Protein AF-A0A671MKC2-F1 (afdb_monomer_lite)

Structure (mmCIF, N/CA/C/O backbone):
data_AF-A0A671MKC2-F1
#
_entry.id   AF-A0A671MKC2-F1
#
loop_
_atom_site.group_PDB
_atom_site.id
_atom_site.type_symbol
_atom_site.label_atom_id
_atom_site.label_alt_id
_atom_site.label_comp_id
_atom_site.label_asym_id
_atom_site.label_entity_id
_atom_site.label_seq_id
_atom_site.pdbx_PDB_ins_code
_atom_site.Cartn_x
_atom_site.Cartn_y
_atom_site.Cartn_z
_atom_site.occupancy
_atom_site.B_iso_or_equiv
_atom_site.auth_seq_id
_atom_site.auth_comp_id
_atom_site.auth_asym_id
_atom_site.auth_atom_id
_atom_site.pdbx_PDB_model_num
ATOM 1 N N . MET A 1 1 ? 11.060 -16.658 2.654 1.00 43.50 1 MET A N 1
ATOM 2 C CA . MET A 1 1 ? 9.722 -16.371 2.097 1.00 43.50 1 MET A CA 1
ATOM 3 C C . MET A 1 1 ? 9.722 -14.938 1.601 1.00 43.50 1 MET A C 1
ATOM 5 O O . MET A 1 1 ? 9.786 -14.034 2.427 1.00 43.50 1 MET A O 1
ATOM 9 N N . GLY A 1 2 ? 9.737 -14.739 0.281 1.00 52.22 2 GLY A N 1
ATOM 10 C CA . GLY A 1 2 ? 9.709 -13.412 -0.332 1.00 52.22 2 GLY A CA 1
ATOM 11 C C . GLY A 1 2 ? 8.523 -12.581 0.159 1.00 52.22 2 GLY A C 1
ATOM 12 O O . GLY A 1 2 ? 7.416 -13.094 0.321 1.00 52.22 2 GLY A O 1
ATOM 13 N N . LYS A 1 3 ? 8.770 -11.303 0.448 1.00 58.47 3 LYS A N 1
ATOM 14 C CA . LYS A 1 3 ? 7.739 -10.350 0.865 1.00 58.47 3 LYS A CA 1
ATOM 15 C C . LYS A 1 3 ? 6.748 -10.154 -0.287 1.00 58.47 3 LYS A C 1
ATOM 17 O O . LYS A 1 3 ? 7.071 -9.528 -1.292 1.00 58.47 3 LYS A O 1
ATOM 22 N N . ASP A 1 4 ? 5.533 -10.681 -0.152 1.00 76.31 4 ASP A N 1
ATOM 23 C CA . ASP A 1 4 ? 4.468 -10.468 -1.133 1.00 76.31 4 ASP A CA 1
ATOM 24 C C . ASP A 1 4 ? 3.874 -9.054 -0.973 1.00 76.31 4 ASP A C 1
ATOM 26 O O . ASP A 1 4 ? 2.806 -8.878 -0.385 1.00 76.31 4 ASP A O 1
ATOM 30 N N . TYR A 1 5 ? 4.541 -8.035 -1.523 1.00 79.00 5 TYR A N 1
ATOM 31 C CA . TYR A 1 5 ? 4.079 -6.636 -1.499 1.00 79.00 5 TYR A CA 1
ATOM 32 C C . TYR A 1 5 ? 2.645 -6.463 -2.025 1.00 79.00 5 TYR A C 1
ATOM 34 O O . TYR A 1 5 ? 1.855 -5.686 -1.487 1.00 79.00 5 TYR A O 1
ATOM 42 N N . TYR A 1 6 ? 2.263 -7.274 -3.015 1.00 81.88 6 TYR A N 1
ATOM 43 C CA . TYR A 1 6 ? 0.893 -7.350 -3.518 1.00 81.88 6 TYR A CA 1
ATOM 44 C C . TYR A 1 6 ? -0.106 -7.717 -2.415 1.00 81.88 6 TYR A C 1
ATOM 46 O O . TYR A 1 6 ? -1.143 -7.076 -2.275 1.00 81.88 6 TYR A O 1
ATOM 54 N N . ARG A 1 7 ? 0.229 -8.692 -1.569 1.00 81.94 7 ARG A N 1
ATOM 55 C CA . ARG A 1 7 ? -0.653 -9.194 -0.512 1.00 81.94 7 ARG A CA 1
ATOM 56 C C . ARG A 1 7 ? -0.811 -8.192 0.636 1.00 81.94 7 ARG A C 1
ATOM 58 O O . ARG A 1 7 ? -1.898 -8.102 1.198 1.00 81.94 7 ARG A O 1
ATOM 65 N N . ILE A 1 8 ? 0.223 -7.395 0.916 1.00 83.56 8 ILE A N 1
ATOM 66 C CA . ILE A 1 8 ? 0.196 -6.288 1.894 1.00 83.56 8 ILE A CA 1
ATOM 67 C C . ILE A 1 8 ? -0.791 -5.192 1.453 1.00 83.56 8 ILE A C 1
ATOM 69 O O . ILE A 1 8 ? -1.595 -4.691 2.245 1.00 83.56 8 ILE A O 1
ATOM 73 N N . LEU A 1 9 ? -0.787 -4.860 0.159 1.00 83.00 9 LEU A N 1
ATOM 74 C CA . LEU A 1 9 ? -1.743 -3.923 -0.442 1.00 83.00 9 LEU A CA 1
ATOM 75 C C . LEU A 1 9 ? -3.147 -4.530 -0.622 1.00 83.00 9 LEU A C 1
ATOM 77 O O . LEU A 1 9 ? -4.100 -3.795 -0.873 1.00 83.00 9 LEU A O 1
ATOM 81 N N . GLY A 1 10 ? -3.294 -5.850 -0.465 1.00 81.94 10 GLY A N 1
ATOM 82 C CA . GLY A 1 10 ? -4.545 -6.574 -0.702 1.00 81.94 10 GLY A CA 1
ATOM 83 C C . GLY A 1 10 ? -4.849 -6.798 -2.187 1.00 81.94 10 GLY A C 1
ATOM 84 O O . GLY A 1 10 ? -6.011 -6.881 -2.573 1.00 81.94 10 GLY A O 1
ATOM 85 N N . LEU A 1 11 ? -3.811 -6.864 -3.017 1.00 84.19 11 LEU A N 1
ATOM 86 C CA . LEU A 1 11 ? -3.866 -7.065 -4.460 1.00 84.19 11 LEU A CA 1
ATOM 87 C C . LEU A 1 11 ? -3.339 -8.449 -4.856 1.00 84.19 11 LEU A C 1
ATOM 89 O O . LEU A 1 11 ? -2.575 -9.089 -4.131 1.00 84.19 11 LEU A O 1
ATOM 93 N N . ALA A 1 12 ? -3.729 -8.900 -6.048 1.00 80.31 12 ALA A N 1
ATOM 94 C CA . ALA A 1 12 ? -3.169 -10.098 -6.662 1.00 80.31 12 ALA A CA 1
ATOM 95 C C . ALA A 1 12 ? -1.784 -9.817 -7.273 1.00 80.31 12 ALA A C 1
ATOM 97 O O . ALA A 1 12 ? -1.498 -8.698 -7.709 1.00 80.31 12 ALA A O 1
ATOM 98 N N . LYS A 1 13 ? -0.927 -10.848 -7.338 1.00 75.50 13 LYS A N 1
ATOM 99 C CA . LYS A 1 13 ? 0.339 -10.785 -8.088 1.00 75.50 13 LYS A CA 1
ATOM 100 C C . LYS A 1 13 ? 0.041 -10.445 -9.549 1.00 75.50 13 LYS A C 1
ATOM 102 O O . LYS A 1 13 ? -0.775 -11.111 -10.175 1.00 75.50 13 LYS A O 1
ATOM 107 N N . GLY A 1 14 ? 0.696 -9.408 -10.067 1.00 73.31 14 GLY A N 1
ATOM 108 C CA . GLY A 1 14 ? 0.451 -8.902 -11.422 1.00 73.31 14 GLY A CA 1
ATOM 109 C C . GLY A 1 14 ? -0.575 -7.770 -11.515 1.00 73.31 14 GLY A C 1
ATOM 110 O O . GLY A 1 14 ? -0.933 -7.386 -12.622 1.00 73.31 14 GLY A O 1
ATOM 111 N N . ALA A 1 15 ? -1.032 -7.208 -10.389 1.00 81.31 15 ALA A N 1
ATOM 112 C CA . ALA A 1 15 ? -1.844 -5.992 -10.408 1.00 81.31 15 ALA A CA 1
ATOM 113 C C . ALA A 1 15 ? -1.116 -4.832 -11.114 1.00 81.31 15 ALA A C 1
ATOM 115 O O . ALA A 1 15 ? 0.085 -4.628 -10.904 1.00 81.31 15 ALA A O 1
ATOM 116 N N . SER A 1 16 ? -1.859 -4.076 -11.925 1.00 83.88 16 SER A N 1
ATOM 117 C CA . SER A 1 16 ? -1.370 -2.877 -12.611 1.00 83.88 16 SER A CA 1
ATOM 118 C C . SER A 1 16 ? -1.082 -1.738 -11.633 1.00 83.88 16 SER A C 1
ATOM 120 O O . SER A 1 16 ? -1.671 -1.652 -10.552 1.00 83.88 16 SER A O 1
ATOM 122 N N . ASP A 1 17 ? -0.228 -0.808 -12.052 1.00 82.56 17 ASP A N 1
ATOM 123 C CA . ASP A 1 17 ? 0.173 0.388 -11.300 1.00 82.56 17 ASP A CA 1
ATOM 124 C C . ASP A 1 17 ? -1.033 1.217 -10.828 1.00 82.56 17 ASP A C 1
ATOM 126 O O . ASP A 1 17 ? -1.033 1.803 -9.743 1.00 82.56 17 ASP A O 1
ATOM 130 N N . GLU A 1 18 ? -2.103 1.230 -11.626 1.00 86.12 18 GLU A N 1
ATOM 131 C CA . GLU A 1 18 ? -3.370 1.884 -11.297 1.00 86.12 18 GLU A CA 1
ATOM 132 C C . GLU A 1 18 ? -4.064 1.252 -10.083 1.00 86.12 18 GLU A C 1
ATOM 134 O O . GLU A 1 18 ? -4.546 1.965 -9.197 1.00 86.12 18 GLU A O 1
ATOM 139 N N . GLU A 1 19 ? -4.082 -0.079 -10.006 1.00 87.31 19 GLU A N 1
ATOM 140 C CA . GLU A 1 19 ? -4.678 -0.820 -8.892 1.00 87.31 19 GLU A CA 1
ATOM 141 C C . GLU A 1 19 ? -3.823 -0.679 -7.629 1.00 87.31 19 GLU A C 1
ATOM 143 O O . GLU A 1 19 ? -4.365 -0.459 -6.544 1.00 87.31 19 GLU A O 1
ATOM 148 N N . ILE A 1 20 ? -2.493 -0.678 -7.773 1.00 85.88 20 ILE A N 1
ATOM 149 C CA . ILE A 1 20 ? -1.536 -0.393 -6.691 1.00 85.88 20 ILE A CA 1
ATOM 150 C C . ILE A 1 20 ? -1.780 1.002 -6.103 1.00 85.88 20 ILE A C 1
ATOM 152 O O . ILE A 1 20 ? -1.951 1.143 -4.888 1.00 85.88 20 ILE A O 1
ATOM 156 N N . LYS A 1 21 ? -1.903 2.033 -6.949 1.00 86.75 21 LYS A N 1
ATOM 157 C CA . LYS A 1 21 ? -2.232 3.402 -6.516 1.00 86.75 21 LYS A CA 1
ATOM 158 C C . LYS A 1 21 ? -3.591 3.491 -5.826 1.00 86.75 21 LYS A C 1
ATOM 160 O O . LYS A 1 21 ? -3.711 4.173 -4.805 1.00 86.75 21 LYS A O 1
ATOM 165 N N . LYS A 1 22 ? -4.625 2.825 -6.348 1.00 89.62 22 LYS A N 1
ATOM 166 C CA . LYS A 1 22 ? -5.962 2.818 -5.726 1.00 89.62 22 LYS A CA 1
ATOM 167 C C . LYS A 1 22 ? -5.961 2.113 -4.369 1.00 89.62 22 LYS A C 1
ATOM 169 O O . LYS A 1 22 ? -6.551 2.633 -3.419 1.00 89.62 22 LYS A O 1
ATOM 174 N N . ALA A 1 23 ? -5.303 0.959 -4.266 1.00 88.56 23 ALA A N 1
ATOM 175 C CA . ALA A 1 23 ? -5.189 0.197 -3.027 1.00 88.56 23 ALA A CA 1
ATOM 176 C C . ALA A 1 23 ?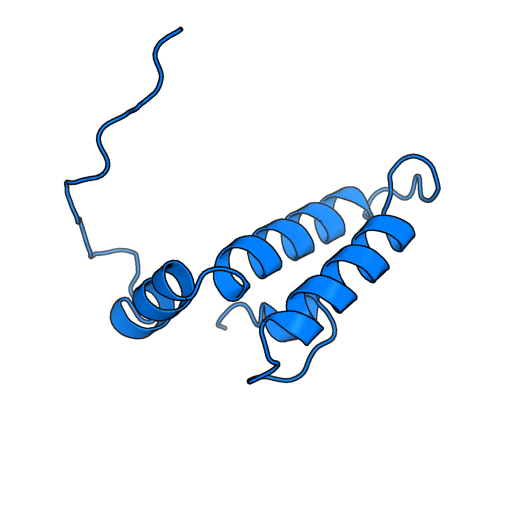 -4.417 0.975 -1.957 1.00 88.56 23 ALA A C 1
ATOM 178 O O . ALA A 1 23 ? -4.897 1.079 -0.828 1.00 88.56 23 ALA A O 1
ATOM 179 N N . TYR A 1 24 ? -3.296 1.604 -2.329 1.00 87.56 24 TYR A N 1
ATOM 180 C CA . TYR A 1 24 ? -2.519 2.461 -1.433 1.00 87.56 24 TYR A CA 1
ATOM 181 C C . TYR A 1 24 ? -3.374 3.587 -0.848 1.00 87.56 24 TYR A C 1
ATOM 183 O O . TYR A 1 24 ? -3.442 3.736 0.369 1.00 87.56 24 TYR A O 1
ATOM 191 N N . ARG A 1 25 ? -4.121 4.325 -1.684 1.00 87.38 25 ARG A N 1
ATOM 192 C CA . ARG A 1 25 ? -5.014 5.394 -1.199 1.00 87.38 25 ARG A CA 1
ATOM 193 C C . ARG A 1 25 ? -6.083 4.868 -0.240 1.00 87.38 25 ARG A C 1
ATOM 195 O O . ARG A 1 25 ? -6.333 5.485 0.793 1.00 87.38 25 ARG A O 1
ATOM 202 N N . LYS A 1 26 ? -6.702 3.722 -0.550 1.00 87.06 26 LYS A N 1
ATOM 203 C CA . LYS A 1 26 ? -7.696 3.088 0.334 1.00 87.06 26 LYS A CA 1
ATOM 204 C C . LYS A 1 26 ? -7.082 2.665 1.669 1.00 87.06 26 LYS A C 1
ATOM 206 O O . LYS A 1 26 ? -7.685 2.909 2.709 1.00 87.06 26 LYS A O 1
ATOM 211 N N . GLN A 1 27 ? -5.904 2.050 1.652 1.00 84.44 27 GLN A N 1
ATOM 212 C CA . GLN A 1 27 ? -5.213 1.601 2.859 1.00 84.44 27 GLN A CA 1
ATOM 213 C C . GLN A 1 27 ? -4.704 2.771 3.707 1.00 84.44 27 GLN A C 1
ATOM 215 O O . GLN A 1 27 ? -4.891 2.760 4.920 1.00 84.44 27 GLN A O 1
ATOM 220 N N . ALA A 1 28 ? -4.151 3.813 3.084 1.00 82.75 28 ALA A N 1
ATOM 221 C CA . ALA A 1 28 ? -3.699 5.022 3.765 1.00 82.75 28 ALA A CA 1
ATOM 222 C C . ALA A 1 28 ? -4.842 5.706 4.527 1.00 82.75 28 ALA A C 1
ATOM 224 O O . ALA A 1 28 ? -4.649 6.129 5.657 1.00 82.75 28 ALA A O 1
ATOM 225 N N . LEU A 1 29 ? -6.054 5.740 3.962 1.00 82.75 29 LEU A N 1
ATOM 226 C CA . LEU A 1 29 ? -7.244 6.258 4.648 1.00 82.75 29 LEU A CA 1
ATOM 227 C C . LEU A 1 29 ? -7.721 5.352 5.797 1.00 82.75 29 LEU A C 1
ATOM 229 O O . LEU A 1 29 ? -8.294 5.848 6.767 1.00 82.75 29 LEU A O 1
ATOM 233 N N . ARG A 1 30 ? -7.506 4.033 5.701 1.00 79.88 30 ARG A N 1
ATOM 234 C CA . ARG A 1 30 ? -7.894 3.052 6.734 1.00 79.88 30 ARG A CA 1
ATOM 235 C C . ARG A 1 30 ? -6.934 3.022 7.918 1.00 79.88 30 ARG A C 1
ATOM 237 O O . ARG A 1 30 ? -7.387 2.830 9.045 1.00 79.88 30 ARG A O 1
ATOM 244 N N . PHE A 1 31 ? -5.643 3.197 7.657 1.00 81.88 31 PHE A N 1
ATOM 245 C CA . PHE A 1 31 ? -4.575 3.204 8.658 1.00 81.88 31 PHE A CA 1
ATOM 246 C C . PHE 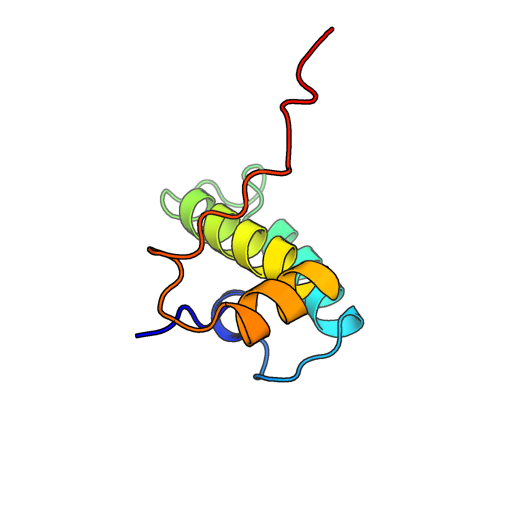A 1 31 ? -4.074 4.610 8.990 1.00 81.88 31 PHE A C 1
ATOM 248 O O . PHE A 1 31 ? -3.052 4.753 9.652 1.00 81.88 31 PHE A O 1
ATOM 255 N N . HIS A 1 32 ? -4.794 5.650 8.559 1.00 78.06 32 HIS A N 1
ATOM 256 C CA . HIS A 1 32 ? -4.423 7.025 8.857 1.00 78.06 32 HIS A CA 1
ATOM 257 C C . HIS A 1 32 ? -4.384 7.243 10.381 1.00 78.06 32 HIS A C 1
ATOM 259 O O . HIS A 1 32 ? -5.379 6.928 11.046 1.00 78.06 32 HIS A O 1
ATOM 265 N N . PRO A 1 33 ? -3.312 7.834 10.940 1.00 73.81 33 PRO A N 1
ATOM 266 C CA . PRO A 1 33 ? -3.156 8.016 12.390 1.00 73.81 33 PRO A CA 1
ATOM 267 C C . PRO A 1 33 ? -4.250 8.901 13.008 1.00 73.81 33 PRO A C 1
ATOM 269 O O . PRO A 1 33 ? -4.562 8.782 14.190 1.00 73.81 33 PRO A O 1
ATOM 272 N N . ASP A 1 34 ? -4.877 9.753 12.192 1.00 76.12 34 ASP A N 1
ATOM 273 C CA . ASP A 1 34 ? -6.027 10.573 12.595 1.00 76.12 34 ASP A CA 1
ATOM 274 C C . ASP A 1 34 ? -7.291 9.736 12.873 1.00 76.12 34 ASP A C 1
ATOM 276 O O . ASP A 1 34 ? -7.982 9.956 13.866 1.00 76.12 34 ASP A O 1
ATOM 280 N N . LYS A 1 35 ? -7.566 8.724 12.035 1.00 68.88 35 LYS A N 1
ATOM 281 C CA . LYS A 1 35 ? -8.777 7.887 12.125 1.00 68.88 35 LYS A CA 1
ATOM 282 C C . LYS A 1 35 ? -8.571 6.571 12.866 1.00 68.88 35 LYS A C 1
ATOM 284 O O . LYS A 1 35 ? -9.548 5.995 13.338 1.00 68.88 35 LYS A O 1
ATOM 289 N N . ASN A 1 36 ? -7.340 6.070 12.950 1.00 65.12 36 ASN A N 1
ATOM 290 C CA . ASN A 1 36 ? -7.051 4.750 13.494 1.00 65.12 36 ASN A CA 1
ATOM 291 C C . ASN A 1 36 ? -5.796 4.788 14.377 1.00 65.12 36 ASN A C 1
ATOM 293 O O . ASN A 1 36 ? -4.676 4.602 13.915 1.00 65.12 36 ASN A O 1
ATOM 297 N N . LYS A 1 37 ? -6.002 5.019 15.678 1.00 65.00 37 LYS A N 1
ATOM 298 C CA . LYS A 1 37 ? -4.949 5.116 16.708 1.00 65.00 37 LYS A CA 1
ATOM 299 C C . LYS A 1 37 ? -4.594 3.754 17.317 1.00 65.00 37 LYS A C 1
ATOM 301 O O . LYS A 1 37 ? -4.310 3.647 18.506 1.00 65.00 37 LYS A O 1
ATOM 306 N N . SER A 1 38 ? -4.679 2.688 16.525 1.00 69.81 38 SER A N 1
ATOM 307 C CA . SER A 1 38 ? -4.380 1.336 16.998 1.00 69.81 38 SER A CA 1
ATOM 308 C C . SER A 1 38 ? -2.878 1.071 16.892 1.00 69.81 38 SER A C 1
ATOM 310 O O . SER A 1 38 ? -2.281 1.370 15.860 1.00 69.81 38 SER A O 1
ATOM 312 N N . ALA A 1 39 ? -2.280 0.437 17.905 1.00 67.88 39 ALA A N 1
ATOM 313 C CA . ALA A 1 39 ? -0.831 0.199 18.027 1.00 67.88 39 ALA A CA 1
ATOM 314 C C . ALA A 1 39 ? -0.181 -0.682 16.925 1.00 67.88 39 ALA A C 1
ATOM 316 O O . ALA A 1 39 ? 0.996 -1.000 17.009 1.00 67.88 39 ALA A O 1
ATOM 317 N N . GLY A 1 40 ? -0.924 -1.067 15.883 1.00 72.31 40 GLY A N 1
ATOM 318 C CA . GLY A 1 40 ? -0.423 -1.783 14.702 1.00 72.31 40 GLY A CA 1
ATOM 319 C C . GLY A 1 40 ? -0.802 -1.126 13.370 1.00 72.31 40 GLY A C 1
ATOM 320 O O . GLY A 1 40 ? -0.583 -1.713 12.313 1.00 72.31 40 GLY A O 1
ATOM 321 N N . ALA A 1 41 ? -1.416 0.063 13.395 1.00 78.50 41 ALA A N 1
ATOM 322 C CA . ALA A 1 41 ? -1.728 0.819 12.183 1.00 78.50 41 ALA A CA 1
ATOM 323 C C . ALA A 1 41 ? -0.458 1.402 11.550 1.00 78.50 41 ALA A C 1
ATOM 325 O O . ALA A 1 41 ? -0.322 1.379 10.332 1.00 78.50 41 ALA A O 1
ATOM 326 N N . GLU A 1 42 ? 0.485 1.856 12.378 1.00 80.75 42 GLU A N 1
ATOM 327 C CA . GLU A 1 42 ? 1.765 2.406 11.927 1.00 80.75 42 GLU A CA 1
ATOM 328 C C . GLU A 1 42 ? 2.641 1.345 11.246 1.00 80.75 42 GLU A C 1
ATOM 330 O O . GLU A 1 42 ? 3.199 1.599 10.181 1.00 80.75 42 GLU A O 1
ATOM 335 N N . ASP A 1 43 ? 2.690 0.135 11.811 1.00 83.62 43 ASP A N 1
ATOM 336 C CA . ASP A 1 43 ? 3.434 -0.999 11.252 1.00 83.62 43 ASP A CA 1
ATOM 33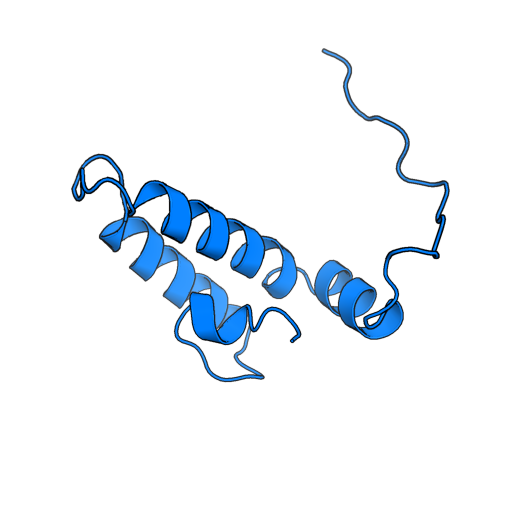7 C C . ASP A 1 43 ? 2.892 -1.388 9.868 1.00 83.62 43 ASP A C 1
ATOM 339 O O . ASP A 1 43 ? 3.618 -1.359 8.874 1.00 83.62 43 ASP A O 1
ATOM 343 N N . LYS A 1 44 ? 1.567 -1.568 9.764 1.00 82.44 44 LYS A N 1
ATOM 344 C CA . LYS A 1 44 ? 0.899 -1.814 8.478 1.00 82.44 44 LYS A CA 1
ATOM 345 C C . LYS A 1 44 ? 1.107 -0.673 7.492 1.00 82.44 44 LYS A C 1
ATOM 347 O O . LYS A 1 44 ? 1.298 -0.922 6.306 1.00 82.44 44 LYS A O 1
ATOM 352 N N . PHE A 1 45 ? 1.067 0.578 7.948 1.00 84.69 45 PHE A N 1
ATOM 353 C CA . PHE A 1 45 ? 1.296 1.732 7.082 1.00 84.69 45 PHE A CA 1
ATOM 354 C C . PHE A 1 45 ? 2.715 1.730 6.505 1.00 84.69 45 PHE A C 1
ATOM 356 O O . PHE A 1 45 ? 2.879 1.976 5.310 1.00 84.69 45 PHE A O 1
ATOM 363 N N . LYS A 1 46 ? 3.721 1.385 7.318 1.00 84.69 46 LYS A N 1
ATOM 364 C CA . LYS A 1 46 ? 5.104 1.175 6.868 1.00 84.69 46 LYS A CA 1
ATOM 365 C C . LYS A 1 46 ? 5.193 0.078 5.813 1.00 84.69 46 LYS A C 1
ATOM 367 O O . LYS A 1 46 ? 5.776 0.312 4.758 1.00 84.69 46 LYS A O 1
ATOM 372 N N . GLU A 1 47 ? 4.568 -1.072 6.055 1.00 85.69 47 GLU A N 1
AT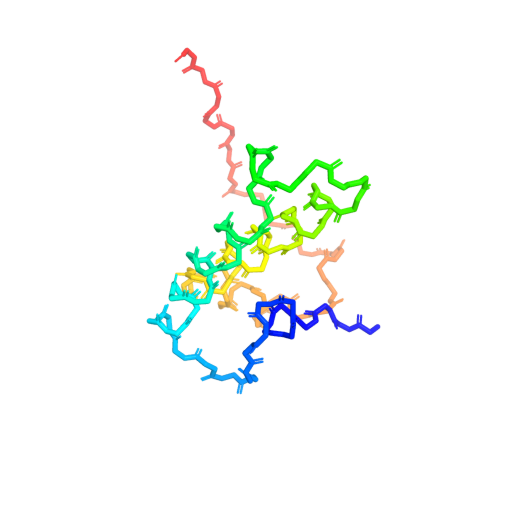OM 373 C CA . GLU A 1 47 ? 4.538 -2.174 5.090 1.00 85.69 47 GLU A CA 1
ATOM 374 C C . GLU A 1 47 ? 3.863 -1.767 3.769 1.00 85.69 47 GLU A C 1
ATOM 376 O O . GLU A 1 47 ? 4.368 -2.063 2.687 1.00 85.69 47 GLU A O 1
ATOM 381 N N . ILE A 1 48 ? 2.737 -1.051 3.840 1.00 86.62 48 ILE A N 1
ATOM 382 C CA . ILE A 1 48 ? 1.993 -0.545 2.676 1.00 86.62 48 ILE A CA 1
ATOM 383 C C . ILE A 1 48 ? 2.820 0.479 1.889 1.00 86.62 48 ILE A C 1
ATOM 385 O O . ILE A 1 48 ? 2.786 0.471 0.658 1.00 86.62 48 ILE A O 1
ATOM 389 N N . ALA A 1 49 ? 3.550 1.356 2.581 1.00 85.38 49 ALA A N 1
ATOM 390 C CA . ALA A 1 49 ? 4.425 2.342 1.960 1.00 85.38 49 ALA A CA 1
ATOM 391 C C . ALA A 1 49 ? 5.619 1.677 1.260 1.00 85.38 49 ALA A C 1
ATOM 393 O O . ALA A 1 49 ? 5.876 2.001 0.104 1.00 85.38 49 ALA A O 1
ATOM 394 N N . GLU A 1 50 ? 6.281 0.708 1.905 1.00 84.44 50 GLU A N 1
ATOM 395 C CA . GLU A 1 50 ? 7.361 -0.086 1.293 1.00 84.44 50 GLU A CA 1
ATOM 396 C C . GLU A 1 50 ? 6.844 -0.851 0.062 1.00 84.44 50 GLU A C 1
ATOM 398 O O . GLU A 1 50 ? 7.449 -0.803 -1.007 1.00 84.44 50 GLU A O 1
ATOM 403 N N . ALA A 1 51 ? 5.674 -1.488 0.173 1.00 85.62 51 ALA A N 1
ATOM 404 C CA . ALA A 1 51 ? 5.045 -2.205 -0.932 1.00 85.62 51 ALA A CA 1
ATOM 405 C C . ALA A 1 51 ? 4.733 -1.298 -2.125 1.00 85.62 51 ALA A C 1
ATOM 407 O O . ALA A 1 51 ? 5.005 -1.653 -3.271 1.00 85.62 51 ALA A O 1
ATOM 408 N N . TYR A 1 52 ? 4.152 -0.129 -1.862 1.00 86.81 52 TYR A N 1
ATOM 409 C CA . TYR A 1 52 ? 3.835 0.846 -2.896 1.00 86.81 52 TYR A CA 1
ATOM 410 C C . TYR A 1 52 ? 5.096 1.391 -3.563 1.00 86.81 52 TYR A C 1
ATOM 412 O O . TYR A 1 52 ? 5.138 1.500 -4.780 1.00 86.81 52 TYR A O 1
ATOM 420 N N . ASP A 1 53 ? 6.127 1.700 -2.789 1.00 83.31 53 ASP A N 1
ATOM 421 C CA . ASP A 1 53 ? 7.381 2.251 -3.288 1.00 83.31 53 ASP A CA 1
ATOM 422 C C . ASP A 1 53 ? 8.125 1.274 -4.221 1.00 83.31 53 ASP A C 1
ATOM 424 O O . ASP A 1 53 ? 8.640 1.686 -5.260 1.00 83.31 53 ASP A O 1
ATOM 428 N N . VAL A 1 54 ? 8.100 -0.030 -3.919 1.00 80.31 54 VAL A N 1
ATOM 429 C CA . VAL A 1 54 ? 8.676 -1.068 -4.793 1.00 80.31 54 VAL A CA 1
ATOM 430 C C . VAL A 1 54 ? 7.806 -1.333 -6.024 1.00 80.31 54 VAL A C 1
ATOM 432 O O . VAL A 1 54 ? 8.331 -1.510 -7.121 1.00 80.31 54 VAL A O 1
ATOM 435 N N . LEU A 1 55 ? 6.479 -1.378 -5.863 1.00 78.75 55 LEU A N 1
ATOM 436 C CA . LEU A 1 55 ? 5.564 -1.779 -6.937 1.00 78.75 55 LEU A CA 1
ATOM 437 C C . LEU A 1 55 ? 5.115 -0.634 -7.851 1.00 78.75 55 LEU A C 1
ATOM 439 O O . LEU A 1 55 ? 4.720 -0.904 -8.980 1.00 78.75 55 LEU A O 1
ATOM 443 N N . SER A 1 56 ? 5.136 0.614 -7.380 1.00 80.00 56 SER A N 1
ATOM 444 C CA . SER A 1 56 ? 4.716 1.788 -8.155 1.00 80.00 56 SER A CA 1
ATOM 445 C C . SER A 1 56 ? 5.788 2.275 -9.125 1.00 80.00 56 SER A C 1
ATOM 447 O O . SER A 1 56 ? 5.476 3.102 -9.984 1.00 80.00 56 SER A O 1
ATOM 449 N N . ASP A 1 57 ? 7.036 1.842 -8.962 1.00 79.31 57 ASP A N 1
ATOM 450 C CA . ASP A 1 57 ? 8.128 2.234 -9.836 1.00 79.31 57 ASP A CA 1
ATOM 451 C C . ASP A 1 57 ? 8.618 1.025 -10.632 1.00 79.31 57 ASP A C 1
ATOM 453 O O . ASP A 1 57 ? 9.151 0.053 -10.092 1.00 79.31 57 ASP A O 1
ATOM 457 N N . ALA A 1 58 ? 8.435 1.093 -11.951 1.00 71.00 58 ALA A N 1
ATOM 458 C CA . ALA A 1 58 ? 8.839 0.031 -12.859 1.00 71.00 58 ALA A CA 1
ATOM 459 C C . ALA A 1 58 ? 10.348 -0.257 -12.792 1.00 71.00 58 ALA A C 1
ATOM 461 O O . ALA A 1 58 ? 10.741 -1.401 -13.005 1.00 71.00 58 ALA A O 1
ATOM 462 N N . LYS A 1 59 ? 11.193 0.732 -12.446 1.00 69.56 59 LYS A N 1
ATOM 463 C CA . LYS A 1 59 ? 12.632 0.509 -12.256 1.00 69.56 59 LYS A CA 1
ATOM 464 C C . LYS A 1 59 ? 12.911 -0.213 -10.949 1.00 69.56 59 LYS A C 1
ATOM 466 O O . LYS A 1 59 ? 13.738 -1.108 -10.953 1.00 69.56 59 LYS A O 1
ATOM 471 N N . LYS A 1 60 ? 12.232 0.110 -9.842 1.00 72.62 60 LYS A N 1
ATOM 472 C CA . LYS A 1 60 ? 12.371 -0.675 -8.596 1.00 72.62 60 LYS A CA 1
ATOM 473 C C . LYS A 1 60 ? 11.882 -2.103 -8.758 1.00 72.62 60 LYS A C 1
ATOM 475 O O . LYS A 1 60 ? 12.524 -3.015 -8.247 1.00 72.62 60 LYS A O 1
ATOM 480 N N . LYS A 1 61 ? 10.793 -2.298 -9.497 1.00 70.88 61 LYS A N 1
ATOM 481 C CA . LYS A 1 61 ? 10.277 -3.624 -9.830 1.00 70.88 61 LYS A CA 1
ATOM 482 C C . LYS A 1 61 ? 11.257 -4.407 -10.708 1.00 70.88 61 LYS A C 1
ATOM 484 O O . LYS A 1 61 ? 11.513 -5.565 -10.414 1.00 70.88 61 LYS A O 1
ATOM 489 N N . ASP A 1 62 ? 11.849 -3.768 -11.719 1.00 68.31 62 ASP A N 1
ATOM 490 C CA . ASP A 1 62 ? 12.904 -4.357 -12.558 1.00 68.31 62 ASP A CA 1
ATOM 491 C C . ASP A 1 62 ? 14.188 -4.626 -11.759 1.00 68.31 62 ASP A C 1
ATOM 493 O O . ASP A 1 62 ? 14.768 -5.689 -11.906 1.00 68.31 62 ASP A O 1
ATOM 497 N N . ILE A 1 63 ? 14.596 -3.744 -10.841 1.00 66.44 63 ILE A N 1
ATOM 498 C CA . ILE A 1 63 ? 15.725 -3.984 -9.926 1.00 66.44 63 ILE A CA 1
ATOM 499 C C . ILE A 1 63 ? 15.422 -5.165 -9.004 1.00 66.44 63 ILE A C 1
ATOM 501 O O . ILE A 1 63 ? 16.297 -5.987 -8.777 1.00 66.44 63 ILE A O 1
ATOM 505 N N . TYR A 1 64 ? 14.202 -5.281 -8.483 1.00 62.06 64 TYR A N 1
ATOM 506 C CA . TYR A 1 64 ? 13.798 -6.407 -7.643 1.00 62.06 64 TYR A CA 1
ATOM 507 C C . TYR A 1 64 ? 13.784 -7.732 -8.421 1.00 62.06 64 TYR A C 1
ATOM 509 O O . TYR A 1 64 ? 14.229 -8.751 -7.899 1.00 62.06 64 TYR A O 1
ATOM 517 N N . ASP A 1 65 ? 13.314 -7.706 -9.669 1.00 64.31 65 ASP A N 1
ATOM 518 C CA . ASP A 1 65 ? 13.268 -8.864 -10.570 1.00 64.31 65 ASP A CA 1
ATOM 519 C C . ASP A 1 65 ? 14.675 -9.270 -11.056 1.00 64.31 65 ASP A C 1
ATOM 521 O O . ASP A 1 65 ? 15.046 -10.441 -10.999 1.00 64.31 65 ASP A O 1
ATOM 525 N N . ARG A 1 66 ? 15.514 -8.294 -11.432 1.00 61.41 66 ARG A N 1
ATOM 526 C CA . ARG A 1 66 ? 16.905 -8.498 -11.876 1.00 61.41 66 ARG A CA 1
ATOM 527 C C . ARG A 1 66 ? 17.871 -8.837 -10.745 1.00 61.41 66 ARG A C 1
ATOM 529 O O . ARG A 1 66 ? 18.845 -9.541 -10.984 1.00 61.41 66 ARG A O 1
ATOM 536 N N . CYS A 1 67 ? 17.638 -8.333 -9.536 1.00 59.38 67 CYS A N 1
ATOM 537 C CA . CYS A 1 67 ? 18.472 -8.565 -8.348 1.00 59.38 67 CYS A CA 1
ATOM 538 C C . CYS A 1 67 ? 17.902 -9.690 -7.459 1.00 59.38 67 CYS A C 1
ATOM 540 O O . CYS A 1 67 ? 18.156 -9.720 -6.256 1.00 59.38 67 CYS A O 1
ATOM 542 N N . GLY A 1 68 ? 17.079 -10.573 -8.043 1.00 47.78 68 GLY A N 1
ATOM 543 C CA . GLY A 1 68 ? 16.222 -11.536 -7.351 1.00 47.78 68 GLY A CA 1
ATOM 544 C C . GLY A 1 68 ? 16.860 -12.246 -6.153 1.00 47.78 68 GLY A C 1
ATOM 545 O O . GLY A 1 68 ? 17.967 -12.751 -6.268 1.00 47.78 68 GLY A O 1
ATOM 546 N N . GLU A 1 69 ? 16.119 -12.269 -5.032 1.00 50.91 69 GLU A N 1
ATOM 547 C CA . GLU A 1 69 ? 16.304 -12.944 -3.719 1.00 50.91 69 GLU A CA 1
ATOM 548 C C . GLU A 1 69 ? 17.701 -13.005 -3.044 1.00 50.91 69 GLU A C 1
ATOM 550 O O . GLU A 1 69 ? 17.752 -13.199 -1.829 1.00 50.91 69 GLU A O 1
ATOM 555 N N . ASP A 1 70 ? 18.806 -12.715 -3.733 1.00 45.75 70 ASP A N 1
ATOM 556 C CA . ASP A 1 70 ? 20.167 -12.562 -3.203 1.00 45.75 70 ASP A CA 1
ATOM 557 C C . ASP A 1 70 ? 20.618 -11.091 -3.269 1.00 45.75 70 ASP A C 1
ATOM 559 O O . ASP A 1 70 ? 21.735 -10.729 -3.628 1.00 45.75 70 ASP A O 1
ATOM 563 N N . GLY A 1 71 ? 19.737 -10.184 -2.849 1.00 47.72 71 GLY A N 1
ATOM 564 C CA . GLY A 1 71 ? 20.059 -8.773 -2.620 1.00 47.72 71 GLY A CA 1
ATOM 565 C C . GLY A 1 71 ? 20.957 -8.542 -1.395 1.00 47.72 71 GLY A C 1
ATOM 566 O O . GLY A 1 71 ? 20.763 -7.571 -0.669 1.00 47.72 71 GLY A O 1
ATOM 567 N N . LYS A 1 72 ? 21.896 -9.451 -1.105 1.00 48.84 72 LYS A N 1
ATOM 568 C CA . LYS A 1 72 ? 22.968 -9.247 -0.118 1.00 48.84 72 LYS A CA 1
ATOM 569 C C . LYS A 1 72 ? 24.346 -9.109 -0.761 1.00 48.84 72 LYS A C 1
ATOM 571 O O . LYS A 1 72 ? 25.283 -8.757 -0.052 1.00 48.84 72 LYS A O 1
ATOM 576 N N . SER A 1 73 ? 24.479 -9.333 -2.069 1.00 44.41 73 SER A N 1
ATOM 577 C CA . SER A 1 73 ? 25.790 -9.349 -2.727 1.00 44.41 73 SER A CA 1
ATOM 578 C C . SER A 1 73 ? 25.938 -8.397 -3.918 1.00 44.41 73 SER A C 1
ATOM 580 O O . SER A 1 73 ? 27.072 -8.092 -4.290 1.00 44.41 73 SER A O 1
ATOM 582 N N . CYS A 1 74 ? 24.859 -7.821 -4.468 1.00 40.28 74 CYS A N 1
ATOM 583 C CA . CYS A 1 74 ? 25.004 -6.832 -5.540 1.00 40.28 74 CYS A CA 1
ATOM 584 C C . CYS A 1 74 ? 25.364 -5.447 -4.977 1.00 40.28 74 CYS A C 1
ATOM 586 O O . CYS A 1 74 ? 24.535 -4.545 -4.849 1.00 40.28 74 CYS A O 1
ATOM 588 N N . HIS A 1 75 ? 26.641 -5.284 -4.635 1.00 45.03 75 HIS A N 1
ATOM 589 C CA . HIS A 1 75 ? 27.289 -3.988 -4.508 1.00 45.03 75 HIS A CA 1
ATOM 590 C C . HIS A 1 75 ? 27.216 -3.279 -5.867 1.00 45.03 75 HIS A C 1
ATOM 592 O O . HIS A 1 75 ? 28.056 -3.490 -6.736 1.00 45.03 75 HIS A O 1
ATOM 598 N N . CYS A 1 76 ? 26.190 -2.454 -6.062 1.00 40.66 76 CYS A N 1
ATOM 599 C CA . CYS A 1 76 ? 26.180 -1.447 -7.116 1.00 40.66 76 CYS A CA 1
ATOM 600 C C . CYS A 1 76 ? 26.646 -0.122 -6.492 1.00 40.66 76 CYS A C 1
ATOM 602 O O . CYS A 1 76 ? 25.863 0.524 -5.790 1.00 40.66 76 CYS A O 1
ATOM 604 N N . PRO A 1 77 ? 27.903 0.311 -6.699 1.00 49.50 77 PRO A N 1
ATOM 605 C CA . PRO A 1 77 ? 28.363 1.606 -6.229 1.00 49.50 77 PRO A CA 1
ATOM 606 C C . PRO A 1 77 ? 27.932 2.671 -7.238 1.00 49.50 77 PRO A C 1
ATOM 608 O O . PRO A 1 77 ? 28.718 3.036 -8.101 1.00 49.50 77 PRO A O 1
ATOM 611 N N . ALA A 1 78 ? 26.681 3.136 -7.183 1.00 49.88 78 ALA A N 1
ATOM 612 C CA . ALA A 1 78 ? 26.276 4.373 -7.866 1.00 49.88 78 ALA A CA 1
ATOM 613 C C . ALA A 1 78 ? 24.862 4.836 -7.474 1.00 49.88 78 ALA A C 1
ATOM 615 O O . ALA A 1 78 ? 23.992 4.958 -8.330 1.00 49.88 78 ALA A O 1
ATOM 616 N N . ILE A 1 79 ? 24.622 5.138 -6.198 1.00 51.22 79 ILE A N 1
ATOM 617 C CA . ILE A 1 79 ? 23.697 6.230 -5.859 1.00 51.22 79 ILE A CA 1
ATOM 618 C C . ILE A 1 79 ? 24.379 7.027 -4.752 1.00 51.22 79 ILE A C 1
ATOM 620 O O . ILE A 1 79 ? 24.203 6.777 -3.560 1.00 51.22 79 ILE A O 1
ATOM 624 N N . ASP A 1 80 ? 25.274 7.904 -5.197 1.00 46.94 80 ASP A N 1
ATOM 625 C CA . ASP A 1 80 ? 25.933 8.893 -4.361 1.00 46.94 80 ASP A CA 1
ATOM 626 C C . ASP A 1 80 ? 24.890 9.794 -3.690 1.00 46.94 80 ASP A C 1
ATOM 628 O O . ASP A 1 80 ? 23.826 10.100 -4.238 1.00 46.94 80 ASP A O 1
ATOM 632 N N . LYS A 1 81 ? 25.194 10.151 -2.449 1.00 56.50 81 LYS A N 1
ATOM 633 C CA . LYS A 1 81 ? 24.328 10.887 -1.540 1.00 56.50 81 LYS A CA 1
ATOM 634 C C . LYS A 1 81 ? 23.996 12.270 -2.098 1.00 56.50 81 LYS A C 1
ATOM 636 O O . LYS A 1 81 ? 24.793 13.191 -1.995 1.00 56.50 81 LYS A O 1
ATOM 641 N N . GLY A 1 82 ? 22.757 12.458 -2.533 1.00 42.75 82 GLY A N 1
ATOM 642 C CA . GLY A 1 82 ? 22.146 13.781 -2.652 1.00 42.75 82 GLY A CA 1
ATOM 643 C C . GLY A 1 82 ? 21.475 14.209 -1.347 1.00 42.75 82 GLY A C 1
ATOM 644 O O . GLY A 1 82 ? 20.266 14.415 -1.336 1.00 42.75 82 GLY A O 1
ATOM 645 N N . ILE A 1 83 ? 22.231 14.279 -0.246 1.00 59.47 83 ILE A N 1
ATOM 646 C CA . ILE A 1 83 ? 21.829 15.029 0.951 1.00 59.47 83 ILE A CA 1
ATOM 647 C C . ILE A 1 83 ? 22.775 16.233 1.038 1.00 59.47 83 ILE A C 1
ATOM 649 O O . ILE A 1 83 ? 23.927 16.095 1.431 1.00 59.47 83 ILE A O 1
ATOM 653 N N . ASP A 1 84 ? 22.318 17.399 0.586 1.00 48.59 84 ASP A N 1
ATOM 654 C CA . ASP A 1 84 ? 22.854 18.689 1.030 1.00 48.59 84 ASP A CA 1
ATOM 655 C C . ASP A 1 84 ? 21.799 19.783 0.819 1.00 48.59 84 ASP A C 1
ATOM 657 O O . ASP A 1 84 ? 21.352 20.006 -0.306 1.00 48.59 84 ASP A O 1
ATOM 661 N N . ARG A 1 85 ? 21.491 20.455 1.936 1.00 51.12 85 ARG A N 1
ATOM 662 C CA . ARG A 1 85 ? 20.686 21.672 2.147 1.00 51.12 85 ARG A CA 1
ATOM 663 C C . ARG A 1 85 ? 19.162 21.579 2.168 1.00 51.12 85 ARG A C 1
ATOM 665 O O . ARG A 1 85 ? 18.515 21.558 1.103 1.00 51.12 85 ARG A O 1
#

Sequence (85 aa):
MGKDYYRILGLAKGASDEEIKKAYRKQALRFHPDKNKSAGAEDKFKEIAEAYDVLSDAKKKDIYDRCGED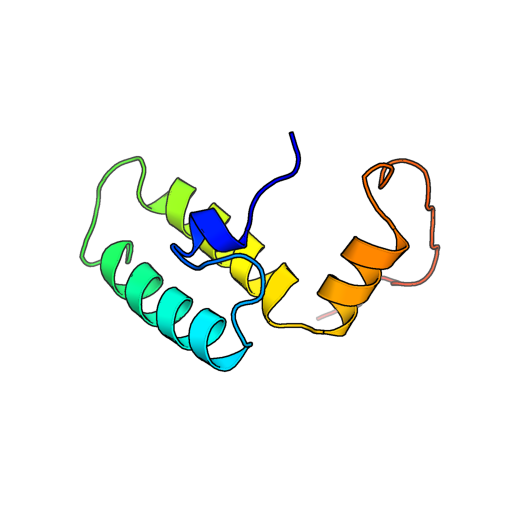GKSCHCPAIDKGIDR

InterPro domains:
  IPR001623 DnaJ domain [PF00226] (4-65)
  IPR001623 DnaJ domain [PR00625] (6-24)
  IPR001623 DnaJ domain [PR00625] (24-39)
  IPR001623 DnaJ domain [PR00625] (40-60)
  IPR001623 DnaJ domain [PR00625] (60-79)
  IPR001623 DnaJ domain [PS50076] (4-68)
  IPR001623 DnaJ domain [SM00271] (3-60)
  IPR001623 DnaJ domain [cd06257] (4-57)
  IPR018253 DnaJ domain, conserved site [PS00636] (45-64)
  IPR036869 Chaperone J-domain superfamily [G3DSA:1.10.287.110] (2-82)
  IPR036869 Chaperone J-domain superfamily [SSF46565] (3-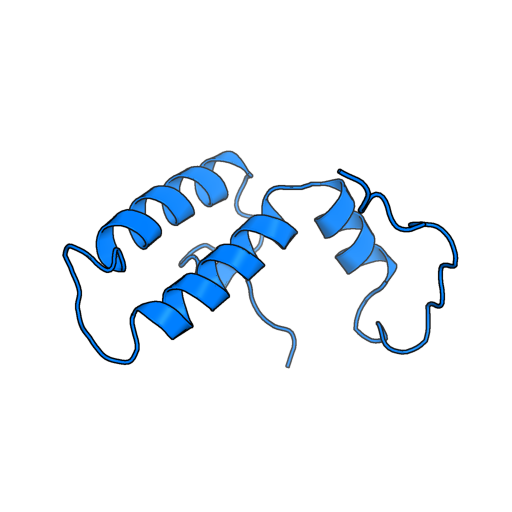71)

pLDDT: mean 71.32, std 14.83, range [40.28, 89.62]

Radius of gyration: 15.1 Å; chains: 1; bounding box: 37×38×31 Å

Secondary structure (DSSP, 8-state):
----HHHHHT--TT--HHHHHHHHHHHHHHS-TTT---TTHHHHHHHHHHHHHHHS-HHHHHHHHHT-S-TTT------------

Foldseek 3Di:
DDDPLCVLLPHDPPDDLVSLVVSLVVLCVVLPCVVDVDPCSVVSNVSSVVSNVCRNDPVSVVCCVVVDPCVVPPPDPDDPDPDDD

Organism: NCBI:txid1608454